Protein AF-A0A512H8B7-F1 (afdb_monomer)

Radius of gyration: 69.82 Å; Cα contacts (8 Å, |Δi|>4): 19; chains: 1; bounding box: 124×33×190 Å

Secondary structure (DSSP, 8-state):
-------HHHHHHHHHHTT--HHHHHHHHHHHHHHHHHHHHHSPPHHHHHHHHHHHHHHHHHHHHHHHHHHHHHHHHHHHHHHHHHHHHHHHHHHHHHHHHHHHHHHHHHHHHHHHHHHHHHHHHHHHHHHHHHHHHHHHHHHHHHHHHHHHHHHHHHHHHHHHHHHHHHHH--

InterPro domains:
  IPR024461 Coiled-coil domain-containing protein 90-like [PF07798] (6-172)
  IPR024461 Coiled-coil domain-containing protein 90-like [PTHR14360] (3-172)

Foldseek 3Di:
DVLVPLPLVVQLVVVVVVPDDSVVSNVVSVVVVVVSVVVVVPDDDPVNVVVVVVVVVVVVVVVVVVVVVVVVVVVVVVVVVVVVVVVVVVVVVVVVVVVVVVVVVVVVVVVVVVVVVVVVVVVVVVVVVVVVVVVVVVVVVVVVVVVVVVVVVVVVVVVVVVVVVVVVVVVVVD

pLDDT: mean 94.15, std 8.63, range [44.97, 98.75]

Organism: NCBI:txid478448

Structure (mmCIF, N/CA/C/O backbone):
data_AF-A0A512H8B7-F1
#
_entry.id   AF-A0A512H8B7-F1
#
loop_
_atom_site.group_PDB
_atom_site.id
_atom_site.type_symbol
_atom_site.label_atom_id
_atom_site.label_alt_id
_atom_site.label_comp_id
_atom_site.label_asym_id
_atom_site.label_entity_id
_atom_site.label_seq_id
_atom_site.pdbx_PDB_ins_code
_atom_site.Cartn_x
_atom_site.Cartn_y
_atom_site.Cartn_z
_atom_site.occupancy
_atom_site.B_iso_or_equiv
_atom_site.auth_seq_id
_atom_site.auth_comp_id
_atom_site.auth_asym_id
_atom_site.auth_atom_id
_atom_site.pdbx_PDB_model_num
ATOM 1 N N . MET A 1 1 ? -35.394 -5.027 60.429 1.00 48.75 1 MET A N 1
ATOM 2 C CA . MET A 1 1 ? -34.659 -4.688 61.663 1.00 48.75 1 MET A CA 1
ATOM 3 C C . MET A 1 1 ? -35.351 -5.433 62.780 1.00 48.75 1 MET A C 1
ATOM 5 O O . MET A 1 1 ? -36.532 -5.188 62.968 1.00 48.75 1 MET A O 1
ATOM 9 N N . ASN A 1 2 ? -34.680 -6.347 63.484 1.00 44.97 2 ASN A N 1
ATOM 10 C CA . ASN A 1 2 ? -35.139 -6.642 64.840 1.00 44.97 2 ASN A CA 1
ATOM 11 C C . ASN A 1 2 ? -34.676 -5.441 65.650 1.00 44.97 2 ASN A C 1
ATOM 13 O O . ASN A 1 2 ? -33.556 -5.429 66.153 1.00 44.97 2 ASN A O 1
ATOM 17 N N . ALA A 1 3 ? -35.487 -4.381 65.649 1.00 55.69 3 ALA A N 1
ATOM 18 C CA . ALA A 1 3 ? -35.366 -3.377 66.6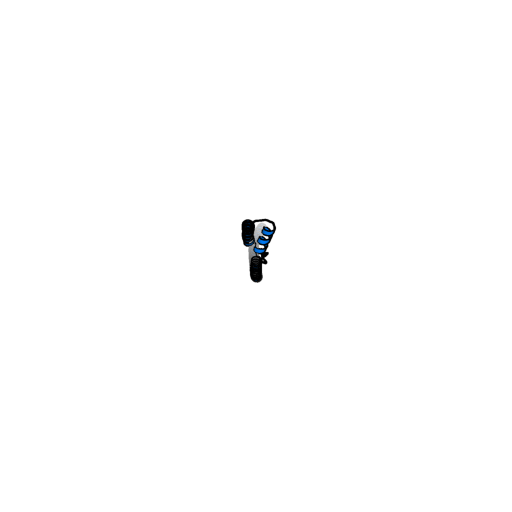85 1.00 55.69 3 ALA A CA 1
ATOM 19 C C . ALA A 1 3 ? -35.426 -4.168 67.991 1.00 55.69 3 ALA A C 1
ATOM 21 O O . ALA A 1 3 ? -36.350 -4.965 68.173 1.00 55.69 3 ALA A O 1
ATOM 22 N N . PHE A 1 4 ? -34.397 -4.052 68.829 1.00 60.88 4 PHE A N 1
ATOM 23 C CA . PHE A 1 4 ? -34.495 -4.512 70.205 1.00 60.88 4 PHE A CA 1
ATOM 24 C C . PHE A 1 4 ? -35.787 -3.908 70.739 1.00 60.88 4 PHE A C 1
ATOM 26 O O . PHE A 1 4 ? -35.883 -2.689 70.854 1.00 60.88 4 PHE A O 1
ATOM 33 N N . ALA A 1 5 ? -36.818 -4.733 70.918 1.00 70.12 5 ALA A N 1
ATOM 34 C CA . ALA A 1 5 ? -38.119 -4.243 71.325 1.00 70.12 5 ALA A CA 1
ATOM 35 C C . ALA A 1 5 ? -37.941 -3.699 72.741 1.00 70.12 5 ALA A C 1
ATOM 37 O O . ALA A 1 5 ? -37.786 -4.462 73.695 1.00 70.12 5 ALA A O 1
ATOM 38 N N . PHE A 1 6 ? -37.847 -2.376 72.855 1.00 85.25 6 PHE A N 1
ATOM 39 C CA . PHE A 1 6 ? -37.718 -1.717 74.137 1.00 85.25 6 PHE A CA 1
ATOM 40 C C . PHE A 1 6 ? -39.077 -1.778 74.824 1.00 85.25 6 PHE A C 1
ATOM 42 O O . PHE A 1 6 ? -39.995 -1.021 74.509 1.00 85.25 6 PHE A O 1
ATOM 49 N N . ASP A 1 7 ? -39.222 -2.756 75.715 1.00 90.50 7 ASP A N 1
ATOM 50 C CA . ASP A 1 7 ? -40.435 -2.944 76.497 1.00 90.50 7 ASP A CA 1
ATOM 51 C C . ASP A 1 7 ? -40.542 -1.827 77.535 1.00 90.50 7 ASP A C 1
ATOM 53 O O . ASP A 1 7 ? -39.927 -1.861 78.609 1.00 90.50 7 ASP A O 1
ATOM 57 N N . THR A 1 8 ? -41.323 -0.810 77.191 1.00 91.00 8 THR A N 1
ATOM 58 C CA . THR A 1 8 ? -41.510 0.370 78.029 1.00 91.00 8 THR A CA 1
ATOM 59 C C . THR A 1 8 ? -42.233 0.045 79.325 1.00 91.00 8 THR A C 1
ATOM 61 O O . THR A 1 8 ? -41.876 0.582 80.367 1.00 91.00 8 THR A O 1
ATOM 64 N N . HIS A 1 9 ? -43.171 -0.902 79.309 1.00 92.44 9 HIS A N 1
ATOM 65 C CA . HIS A 1 9 ? -43.907 -1.298 80.506 1.00 92.44 9 HIS A CA 1
ATOM 66 C C . HIS A 1 9 ? -43.011 -2.068 81.491 1.00 92.44 9 HIS A C 1
ATOM 68 O O . HIS A 1 9 ? -42.982 -1.772 82.689 1.00 92.44 9 HIS A O 1
ATOM 74 N N . ALA A 1 10 ? -42.209 -3.019 80.999 1.00 93.19 10 ALA A N 1
ATOM 75 C CA . ALA A 1 10 ? -41.241 -3.731 81.835 1.00 93.19 10 ALA A CA 1
ATOM 76 C C . ALA A 1 10 ? -40.111 -2.824 82.349 1.00 93.19 10 ALA A C 1
ATOM 78 O O . ALA A 1 10 ? -39.509 -3.130 83.384 1.00 93.19 10 ALA A O 1
ATOM 79 N N . SER A 1 11 ? -39.805 -1.741 81.631 1.00 93.38 11 SER A N 1
ATOM 80 C CA . SER A 1 11 ? -38.800 -0.745 82.022 1.00 93.38 11 SER A CA 1
ATOM 81 C C . SER A 1 11 ? -39.315 0.153 83.146 1.00 93.38 11 SER A C 1
ATOM 83 O O . SER A 1 11 ? -38.656 0.235 84.184 1.00 93.38 11 SER A O 1
ATOM 85 N N . VAL A 1 12 ? -40.532 0.699 83.011 1.00 95.62 12 VAL A N 1
ATOM 86 C CA . VAL A 1 12 ? -41.203 1.481 84.067 1.00 95.62 12 VAL A CA 1
ATOM 87 C C . VAL A 1 12 ? -41.324 0.655 85.350 1.00 95.62 12 VAL A C 1
ATOM 89 O O . VAL A 1 12 ? -40.834 1.069 86.398 1.00 95.62 12 VAL A O 1
ATOM 92 N N . LYS A 1 13 ? -41.838 -0.582 85.261 1.00 95.75 13 LYS A N 1
ATOM 93 C CA . LYS A 1 13 ? -41.991 -1.474 86.425 1.00 95.75 13 LYS A CA 1
ATOM 94 C C . LYS A 1 13 ? -40.668 -1.754 87.151 1.00 95.75 13 LYS A C 1
ATOM 96 O O . LYS A 1 13 ? -40.650 -1.849 88.378 1.00 95.75 13 LYS A O 1
ATOM 101 N N . ARG A 1 14 ? -39.558 -1.888 86.414 1.00 95.06 14 ARG A N 1
ATOM 102 C CA . ARG A 1 14 ? -38.218 -2.085 86.996 1.00 95.06 14 ARG A CA 1
ATOM 103 C C . ARG A 1 14 ? -37.714 -0.841 87.720 1.00 95.06 14 ARG A C 1
ATOM 105 O O . ARG A 1 14 ? -37.167 -0.971 88.809 1.00 95.06 14 ARG A O 1
ATOM 112 N N . MET A 1 15 ? -37.901 0.338 87.133 1.00 95.50 15 MET A N 1
ATOM 113 C CA . MET A 1 15 ? -37.478 1.611 87.726 1.00 95.50 15 MET A CA 1
ATOM 114 C C . MET A 1 15 ? -38.283 1.939 88.990 1.00 95.50 15 MET A C 1
ATOM 116 O O . MET A 1 15 ? -37.702 2.325 90.003 1.00 95.50 15 MET A O 1
ATOM 120 N N . THR A 1 16 ? -39.596 1.686 88.981 1.00 94.94 16 THR A N 1
ATOM 121 C CA . THR A 1 16 ? -40.447 1.840 90.171 1.00 94.94 16 THR A CA 1
ATOM 122 C C . THR A 1 16 ? -40.061 0.856 91.276 1.00 94.94 16 THR A C 1
ATOM 124 O O . THR A 1 16 ? -39.949 1.243 92.437 1.00 94.94 16 THR A O 1
ATOM 127 N N . ALA A 1 17 ? -39.766 -0.405 90.931 1.00 94.88 17 ALA A N 1
ATOM 128 C CA . ALA A 1 17 ? -39.270 -1.395 91.893 1.00 94.88 17 ALA A CA 1
ATOM 129 C C . ALA A 1 17 ? -37.894 -1.031 92.491 1.00 94.88 17 ALA A C 1
ATOM 131 O O . ALA A 1 17 ? -37.567 -1.483 93.585 1.00 94.88 17 ALA A O 1
ATOM 132 N N . ALA A 1 18 ? -37.105 -0.203 91.798 1.00 95.00 18 ALA A N 1
ATOM 133 C CA . ALA A 1 18 ? -35.828 0.329 92.273 1.00 95.00 18 ALA A CA 1
ATOM 134 C C . ALA A 1 18 ? -35.965 1.618 93.115 1.00 95.00 18 ALA A C 1
ATOM 136 O O . ALA A 1 18 ? -34.954 2.184 93.526 1.00 95.00 18 ALA A O 1
ATOM 137 N N . GLY A 1 19 ? -37.194 2.076 93.389 1.00 94.00 19 GLY A N 1
ATOM 138 C CA . GLY A 1 19 ? -37.472 3.219 94.265 1.00 94.00 19 GLY A CA 1
ATOM 139 C C . GLY A 1 19 ? -37.712 4.554 93.553 1.00 94.00 19 GLY A C 1
ATOM 140 O O . GLY A 1 19 ? -37.814 5.575 94.229 1.00 94.00 19 GLY A O 1
ATOM 141 N N . MET A 1 20 ? -37.819 4.576 92.218 1.00 95.00 20 MET A N 1
ATOM 142 C CA . MET A 1 20 ? -38.239 5.776 91.478 1.00 95.00 20 MET A CA 1
ATOM 143 C C . MET A 1 20 ? -39.756 5.965 91.563 1.00 95.00 20 MET A C 1
ATOM 145 O O . MET A 1 20 ? -40.506 4.989 91.643 1.00 95.00 20 MET A O 1
ATOM 149 N N . THR A 1 21 ? -40.233 7.210 91.496 1.00 95.62 21 THR A N 1
ATOM 150 C CA . THR A 1 21 ? -41.675 7.441 91.335 1.00 95.62 21 THR A CA 1
ATOM 151 C C . THR A 1 21 ? -42.122 7.023 89.936 1.00 95.62 21 THR A C 1
ATOM 153 O O . THR A 1 21 ? -41.334 7.020 88.990 1.00 95.62 21 THR A O 1
ATOM 156 N N . GLU A 1 22 ? -43.399 6.682 89.790 1.00 93.31 22 GLU A N 1
ATOM 157 C CA . GLU A 1 22 ? -43.984 6.310 88.498 1.00 93.31 22 GLU A CA 1
ATOM 158 C C . GLU A 1 22 ? -43.759 7.399 87.437 1.00 93.31 22 GLU A C 1
ATOM 160 O O . GLU A 1 22 ? -43.220 7.114 86.373 1.00 93.31 22 GLU A O 1
ATOM 165 N N . ALA A 1 23 ? -43.995 8.668 87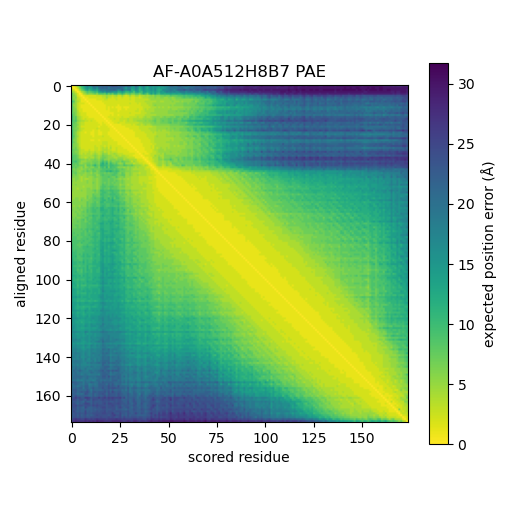.788 1.00 93.31 23 ALA A N 1
ATOM 166 C CA . ALA A 1 23 ? -43.755 9.805 86.897 1.00 93.31 23 ALA A CA 1
ATOM 167 C C . ALA A 1 23 ? -42.280 9.944 86.461 1.00 93.31 23 ALA A C 1
ATOM 169 O O . ALA A 1 23 ? -41.997 10.306 85.320 1.00 93.31 23 ALA A O 1
ATOM 170 N N . GLN A 1 24 ? -41.322 9.654 87.351 1.00 93.94 24 GLN A N 1
ATOM 171 C CA . GLN A 1 24 ? -39.896 9.663 87.001 1.00 93.94 24 GLN A CA 1
ATOM 172 C C . GLN A 1 24 ? -39.533 8.499 86.069 1.00 93.94 24 GLN A C 1
ATOM 174 O O . GLN A 1 24 ? -38.752 8.680 85.135 1.00 93.94 24 GLN A O 1
ATOM 179 N N . ALA A 1 25 ? -40.093 7.314 86.317 1.00 94.94 25 ALA A N 1
ATOM 180 C CA . ALA A 1 25 ? -39.864 6.123 85.508 1.00 94.94 25 ALA A CA 1
ATOM 181 C C . ALA A 1 25 ? -40.444 6.266 84.088 1.00 94.94 25 ALA A C 1
ATOM 183 O O . ALA A 1 25 ? -39.789 5.879 83.117 1.00 94.94 25 ALA A O 1
ATOM 184 N N . GLU A 1 26 ? -41.632 6.860 83.952 1.00 94.88 26 GLU A N 1
ATOM 185 C CA . GLU A 1 26 ? -42.251 7.176 82.659 1.00 94.88 26 GLU A CA 1
ATOM 186 C C . GLU A 1 26 ? -41.422 8.194 81.870 1.00 94.88 26 GLU A C 1
ATOM 188 O O . GLU A 1 26 ? -41.025 7.904 80.742 1.00 94.88 26 GLU A O 1
ATOM 193 N N . ALA A 1 27 ? -41.055 9.324 82.488 1.00 94.00 27 ALA A N 1
ATOM 194 C CA . ALA A 1 27 ? -40.298 10.385 81.819 1.00 94.00 27 ALA A CA 1
ATOM 195 C C . ALA A 1 27 ? -38.947 9.900 81.255 1.00 94.00 27 ALA A C 1
ATOM 197 O O . ALA A 1 27 ? -38.558 10.264 80.145 1.00 94.00 27 ALA A O 1
ATOM 198 N N . ILE A 1 28 ? -38.229 9.046 81.994 1.00 92.69 28 ILE A N 1
ATOM 199 C CA . ILE A 1 28 ? -36.962 8.462 81.523 1.00 92.69 28 ILE A CA 1
ATOM 200 C C . ILE A 1 28 ? -37.207 7.439 80.411 1.00 92.69 28 ILE A C 1
ATOM 202 O O . ILE A 1 28 ? -36.450 7.389 79.441 1.00 92.69 28 ILE A O 1
ATOM 206 N N . THR A 1 29 ? -38.251 6.620 80.536 1.00 93.12 29 THR A N 1
ATOM 207 C CA . THR A 1 29 ? -38.592 5.610 79.526 1.00 93.12 29 THR A CA 1
ATOM 208 C C . THR A 1 29 ? -38.977 6.264 78.197 1.00 93.12 29 THR A C 1
ATOM 210 O O . THR A 1 29 ? -38.563 5.778 77.142 1.00 93.12 29 THR A O 1
ATOM 213 N N . ASP A 1 30 ? -39.694 7.386 78.236 1.00 91.44 30 ASP A N 1
ATOM 214 C CA . ASP A 1 30 ? -40.046 8.160 77.045 1.00 91.44 30 ASP A CA 1
ATOM 215 C C . ASP A 1 30 ? -38.821 8.819 76.399 1.00 91.44 30 ASP A C 1
ATOM 217 O O . ASP A 1 30 ? -38.650 8.698 75.186 1.00 91.44 30 ASP A O 1
ATOM 221 N N . LEU A 1 31 ? -37.906 9.396 77.189 1.00 91.94 31 LEU A N 1
ATOM 222 C CA . LEU A 1 31 ? -36.645 9.942 76.667 1.00 91.94 31 LEU A CA 1
ATOM 223 C C . LEU A 1 31 ? -35.790 8.859 75.984 1.00 91.94 31 LEU A C 1
ATOM 225 O O . LEU A 1 31 ? -35.233 9.078 74.909 1.00 91.94 31 LEU A O 1
ATOM 229 N N . VAL A 1 32 ? -35.696 7.665 76.582 1.00 89.88 32 VAL A N 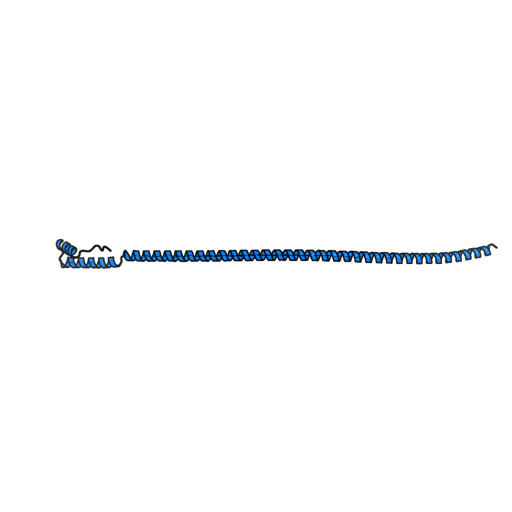1
ATOM 230 C CA . VAL A 1 32 ? -34.965 6.532 75.988 1.00 89.88 32 VAL A CA 1
ATOM 231 C C . VAL A 1 32 ? -35.626 6.074 74.689 1.00 89.88 32 VAL A C 1
ATOM 233 O O . VAL A 1 32 ? -34.921 5.782 73.721 1.00 89.88 32 VAL A O 1
ATOM 236 N N . ARG A 1 33 ? -36.963 6.042 74.636 1.00 87.69 33 ARG A N 1
ATOM 237 C CA . ARG A 1 33 ? -37.710 5.718 73.414 1.00 87.69 33 ARG A CA 1
ATOM 238 C C . ARG A 1 33 ? -37.461 6.758 72.316 1.00 87.69 33 ARG A C 1
ATOM 240 O O . ARG A 1 33 ? -37.264 6.375 71.165 1.00 87.69 33 ARG A O 1
ATOM 247 N N . GLU A 1 34 ? -37.436 8.042 72.659 1.00 88.00 34 GLU A N 1
ATOM 248 C CA . GLU A 1 34 ? -37.169 9.136 71.719 1.00 88.00 34 GLU A CA 1
ATOM 249 C C . GLU A 1 34 ? -35.748 9.048 71.140 1.00 88.00 34 GLU A C 1
ATOM 251 O O . GLU A 1 34 ? -35.578 9.021 69.920 1.00 88.00 34 GLU A O 1
ATOM 256 N N . VAL A 1 35 ? -34.730 8.879 71.994 1.00 86.81 35 VAL A N 1
ATOM 257 C CA . VAL A 1 35 ? -33.331 8.702 71.562 1.00 86.81 35 VAL A CA 1
ATOM 258 C C . VAL A 1 35 ? -33.163 7.443 70.705 1.00 86.81 35 VAL A C 1
ATOM 260 O O . VAL A 1 35 ? -32.466 7.481 69.692 1.00 86.81 35 VAL A O 1
ATOM 263 N N . GLN A 1 36 ? -33.823 6.333 71.052 1.00 84.50 36 GLN A N 1
ATOM 264 C CA . GLN A 1 36 ? -33.822 5.126 70.217 1.00 84.50 36 GLN A CA 1
ATOM 265 C C . GLN A 1 36 ? -34.480 5.356 68.854 1.00 84.50 36 GLN A C 1
ATOM 267 O O . GLN A 1 36 ? -33.996 4.812 67.864 1.00 84.50 36 GLN A O 1
ATOM 272 N N . GLY A 1 37 ? -35.545 6.159 68.789 1.00 81.06 37 GLY A N 1
ATOM 273 C CA . GLY A 1 37 ? -36.189 6.550 67.535 1.00 81.06 37 GLY A CA 1
ATOM 274 C C . GLY A 1 37 ? -35.262 7.368 66.636 1.00 81.06 37 GLY A C 1
ATOM 275 O O . GLY A 1 37 ? -35.141 7.061 65.452 1.00 81.06 37 GLY A O 1
ATOM 276 N N . ILE A 1 38 ? -34.550 8.342 67.213 1.00 81.69 38 ILE A N 1
ATOM 277 C CA . ILE A 1 38 ? -33.563 9.168 66.500 1.00 81.69 38 ILE A CA 1
ATOM 278 C C . ILE A 1 38 ? -32.419 8.297 65.965 1.00 81.69 38 ILE A C 1
ATOM 280 O O . ILE A 1 38 ? -32.129 8.321 64.772 1.00 81.69 38 ILE A O 1
ATOM 284 N N . VAL A 1 39 ? -31.813 7.466 66.819 1.00 81.94 39 VAL A N 1
ATOM 285 C CA . VAL A 1 39 ? -30.701 6.586 66.421 1.00 81.94 39 VAL A CA 1
ATOM 286 C C . VAL A 1 39 ? -31.151 5.554 65.385 1.00 81.94 39 VAL A C 1
ATOM 288 O O . VAL A 1 39 ? -30.409 5.261 64.457 1.00 81.94 39 VAL A O 1
ATOM 291 N N . ALA A 1 40 ? -32.362 5.006 65.496 1.00 80.12 40 ALA A N 1
ATOM 292 C CA . ALA A 1 40 ? -32.882 4.059 64.512 1.00 80.12 40 ALA A CA 1
ATOM 293 C C . ALA A 1 40 ? -33.182 4.705 63.149 1.00 80.12 40 ALA A C 1
ATOM 295 O O . ALA A 1 40 ? -33.122 4.001 62.142 1.00 80.12 40 ALA A O 1
ATOM 296 N N . GLY A 1 41 ? -33.505 6.002 63.117 1.00 80.75 41 GLY A N 1
ATOM 297 C CA . GLY A 1 41 ? -33.790 6.750 61.890 1.00 80.75 41 GLY A CA 1
ATOM 298 C C . GLY A 1 41 ? -32.553 7.092 61.055 1.00 80.75 41 GLY A C 1
ATOM 299 O O . GLY A 1 41 ? -32.661 7.165 59.836 1.00 80.75 41 GLY A O 1
ATOM 300 N N . ASP A 1 42 ? -31.388 7.245 61.689 1.00 84.81 42 ASP A N 1
ATOM 301 C CA . ASP A 1 42 ? -30.125 7.621 61.023 1.00 84.81 42 ASP A CA 1
ATOM 302 C C . ASP A 1 42 ? -29.303 6.412 60.530 1.00 84.81 42 ASP A C 1
ATOM 304 O O . ASP A 1 42 ? -28.300 6.553 59.827 1.00 84.81 42 ASP A O 1
ATOM 308 N N . LEU A 1 43 ? -29.700 5.194 60.909 1.00 87.56 43 LEU A N 1
ATOM 309 C CA . LEU A 1 43 ? -28.982 3.975 60.549 1.00 87.56 43 LEU A CA 1
ATOM 310 C C . LEU A 1 43 ? -29.411 3.454 59.176 1.00 87.56 43 LEU A C 1
ATOM 312 O O . LEU A 1 43 ? -30.588 3.190 58.936 1.00 87.56 43 LEU A O 1
ATOM 316 N N . ALA A 1 44 ? -28.428 3.166 58.318 1.00 89.12 44 ALA A N 1
ATOM 317 C CA . ALA A 1 44 ? -28.661 2.413 57.090 1.00 89.12 44 ALA A CA 1
ATOM 318 C C . ALA A 1 44 ? -29.244 1.029 57.415 1.00 89.12 44 ALA A C 1
ATOM 320 O O . ALA A 1 44 ? -28.664 0.217 58.148 1.00 89.12 44 ALA A O 1
ATOM 321 N N . THR A 1 45 ? -30.407 0.740 56.848 1.00 89.56 45 THR A N 1
ATOM 322 C CA . THR A 1 45 ? -31.117 -0.513 57.061 1.00 89.56 45 THR A CA 1
ATOM 323 C C . THR A 1 45 ? -30.613 -1.599 56.109 1.00 89.56 45 THR A C 1
ATOM 325 O O . THR A 1 45 ? -29.971 -1.357 55.088 1.00 89.56 45 THR A O 1
ATOM 328 N N . LYS A 1 46 ? -30.976 -2.857 56.388 1.00 92.69 46 LYS A N 1
ATOM 329 C CA . LYS A 1 46 ? -30.736 -3.959 55.437 1.00 92.69 46 LYS A CA 1
ATOM 330 C C . LYS A 1 46 ? -31.444 -3.749 54.093 1.00 92.69 46 LYS A C 1
ATOM 332 O O . LYS A 1 46 ? -31.030 -4.358 53.111 1.00 92.69 46 LYS A O 1
ATOM 337 N N . ALA A 1 47 ? -32.530 -2.972 54.063 1.00 92.12 47 ALA A N 1
ATOM 338 C CA . ALA A 1 47 ? -33.219 -2.647 52.821 1.00 92.12 47 ALA A CA 1
ATOM 339 C C . ALA A 1 47 ? -32.370 -1.683 51.982 1.00 92.12 47 ALA A C 1
ATOM 341 O O . ALA A 1 47 ? -32.167 -1.954 50.803 1.00 92.12 47 ALA A O 1
ATOM 342 N N . ASP A 1 48 ? -31.784 -0.660 52.611 1.00 94.50 48 ASP A N 1
ATOM 343 C CA . ASP A 1 48 ? -30.905 0.310 51.944 1.00 94.50 48 ASP A CA 1
ATOM 344 C C . ASP A 1 48 ? -29.663 -0.370 51.365 1.00 94.50 48 ASP A C 1
ATOM 346 O O . ASP A 1 48 ? -29.322 -0.163 50.204 1.00 94.50 48 ASP A O 1
ATOM 350 N N . LEU A 1 49 ? -29.038 -1.272 52.131 1.00 96.25 49 LEU A N 1
ATOM 351 C CA . LEU A 1 49 ? -27.889 -2.046 51.649 1.00 96.25 49 LEU A CA 1
ATOM 352 C C . LEU A 1 49 ? -28.245 -2.943 50.458 1.00 96.25 49 LEU A C 1
ATOM 354 O O . LEU A 1 49 ? -27.467 -3.037 49.514 1.00 96.25 49 LEU A O 1
ATOM 358 N N . LYS A 1 50 ? -29.422 -3.582 50.471 1.00 97.38 50 LYS A N 1
ATOM 359 C CA . LYS A 1 50 ? -29.893 -4.391 49.335 1.00 97.38 50 LYS A CA 1
ATOM 360 C C . LYS A 1 50 ? -30.200 -3.538 48.108 1.00 97.38 50 LYS A C 1
ATOM 362 O O . LYS A 1 50 ? -29.918 -3.971 46.995 1.00 97.38 50 LYS A O 1
ATOM 367 N N . ALA A 1 51 ? -30.775 -2.353 48.303 1.00 97.38 51 ALA A N 1
ATOM 368 C CA . ALA A 1 51 ? -31.027 -1.414 47.218 1.00 97.38 51 ALA A CA 1
ATOM 369 C C . ALA A 1 51 ? -29.707 -0.935 46.599 1.00 97.38 51 ALA A C 1
ATOM 371 O O . ALA A 1 51 ? -29.558 -0.967 45.380 1.00 97.38 51 ALA A O 1
ATOM 372 N N . LEU A 1 52 ? -28.724 -0.587 47.433 1.00 98.00 52 LEU A N 1
ATOM 373 C CA . LEU A 1 52 ? -27.393 -0.192 46.982 1.00 98.00 52 LEU A CA 1
ATOM 374 C C . LEU A 1 52 ? -26.666 -1.335 46.260 1.00 98.00 52 LEU A C 1
ATOM 376 O O . LEU A 1 52 ? -26.088 -1.114 45.202 1.00 98.00 52 LEU A O 1
ATOM 380 N N . GLU A 1 53 ? -26.730 -2.565 46.780 1.00 98.31 53 GLU A N 1
ATOM 381 C CA . GLU A 1 53 ? -26.153 -3.739 46.112 1.00 98.31 53 GLU A CA 1
ATOM 382 C C . GLU A 1 53 ? -26.792 -3.967 44.733 1.00 98.31 53 GLU A C 1
ATOM 384 O O . GLU A 1 53 ? -26.086 -4.235 43.760 1.00 98.31 53 GLU A O 1
ATOM 389 N N . ALA A 1 54 ? -28.118 -3.840 44.629 1.00 98.19 54 ALA A N 1
ATOM 390 C CA . ALA A 1 54 ? -28.825 -3.981 43.361 1.00 98.19 54 ALA A CA 1
ATOM 391 C C . ALA A 1 54 ? -28.423 -2.892 42.352 1.00 98.19 54 ALA A C 1
ATOM 393 O O . ALA A 1 54 ? -28.184 -3.209 41.185 1.00 98.19 54 ALA A O 1
ATOM 394 N N . LEU A 1 55 ? -28.294 -1.638 42.802 1.00 98.50 55 LEU A N 1
ATOM 395 C CA . LEU A 1 55 ? -27.821 -0.529 41.972 1.00 98.50 55 LEU A CA 1
ATOM 396 C C . LEU A 1 55 ? -26.395 -0.775 41.472 1.00 98.50 55 LEU A C 1
ATOM 398 O O . LEU A 1 55 ? -26.171 -0.746 40.266 1.00 98.50 55 LEU A O 1
ATOM 402 N N . LEU A 1 56 ? -25.464 -1.126 42.363 1.00 98.56 56 LEU A N 1
ATOM 403 C CA . LEU A 1 56 ? -24.073 -1.403 41.991 1.00 98.56 56 LEU A CA 1
ATOM 404 C C . LEU A 1 56 ? -23.960 -2.572 41.006 1.00 98.56 56 LEU A C 1
ATOM 406 O O . LEU A 1 56 ? -23.206 -2.497 40.040 1.00 98.56 56 LEU A O 1
ATOM 410 N N . ARG A 1 57 ? -24.733 -3.649 41.201 1.00 98.56 57 ARG A N 1
ATOM 411 C CA . ARG A 1 57 ? -24.781 -4.765 40.240 1.00 98.56 57 ARG A CA 1
ATOM 412 C C . ARG A 1 57 ? -25.290 -4.315 38.873 1.00 98.56 57 ARG A C 1
ATOM 414 O O . ARG A 1 57 ? -24.753 -4.755 37.859 1.00 98.56 57 ARG A O 1
ATOM 421 N N . SER A 1 58 ? -26.302 -3.450 38.848 1.00 98.50 58 SER A N 1
ATOM 422 C CA . SER A 1 58 ? -26.836 -2.888 37.607 1.00 98.50 58 SER A CA 1
ATOM 423 C C . SER A 1 58 ? -25.818 -1.991 36.903 1.00 98.50 58 SER A C 1
ATOM 425 O O . SER A 1 58 ? -25.650 -2.103 35.692 1.00 98.50 58 SER A O 1
ATOM 427 N N . GLU A 1 59 ? -25.120 -1.126 37.640 1.00 98.69 59 GLU A N 1
ATOM 428 C CA . GLU A 1 59 ? -24.080 -0.252 37.086 1.00 98.69 59 GLU A CA 1
ATOM 429 C C . GLU A 1 59 ? -22.909 -1.061 36.525 1.00 98.69 59 GLU A C 1
ATOM 431 O O . GLU A 1 59 ? -22.494 -0.826 35.392 1.00 98.69 59 GLU A O 1
ATOM 436 N N . ILE A 1 60 ? -22.434 -2.074 37.261 1.00 98.56 60 ILE A N 1
ATOM 437 C CA . ILE A 1 60 ? -21.375 -2.981 36.793 1.00 98.56 60 ILE A CA 1
ATOM 438 C C . ILE A 1 60 ? -21.805 -3.687 35.502 1.00 98.56 60 ILE A C 1
ATOM 440 O O . ILE A 1 60 ? -21.050 -3.693 34.531 1.00 98.56 60 ILE A O 1
ATOM 4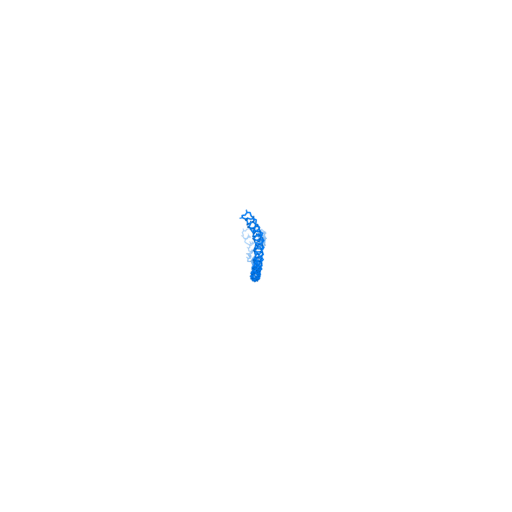44 N N . ALA A 1 61 ? -23.026 -4.227 35.447 1.00 98.50 61 ALA A N 1
ATOM 445 C CA . ALA A 1 61 ? -23.543 -4.868 34.238 1.00 98.50 61 ALA A CA 1
ATOM 446 C C . ALA A 1 61 ? -23.652 -3.887 33.053 1.00 98.50 61 ALA A C 1
ATOM 448 O O . ALA A 1 61 ? -23.378 -4.259 31.906 1.00 98.50 61 ALA A O 1
ATOM 449 N N . GLY A 1 62 ? -24.014 -2.629 33.324 1.00 98.69 62 GLY A N 1
ATOM 450 C CA . GLY A 1 62 ? -24.037 -1.556 32.331 1.00 98.69 62 GLY A CA 1
ATOM 451 C C . GLY A 1 62 ? -22.646 -1.256 31.769 1.00 98.69 62 GLY A C 1
ATOM 452 O O . GLY A 1 62 ? -22.465 -1.249 30.551 1.00 98.69 62 GLY A O 1
ATOM 453 N N . VAL A 1 63 ? -21.650 -1.095 32.644 1.00 98.69 63 VAL A N 1
ATOM 454 C CA . VAL A 1 63 ? -20.250 -0.861 32.254 1.00 98.69 63 VAL A CA 1
ATOM 455 C C . VAL A 1 63 ? -19.692 -2.042 31.460 1.00 98.69 63 VAL A C 1
ATOM 457 O O . VAL A 1 63 ? -19.104 -1.835 30.400 1.00 98.69 63 VAL A O 1
ATOM 460 N N . GLU A 1 64 ? -19.917 -3.283 31.903 1.00 98.75 64 GLU A N 1
ATOM 461 C CA . GLU A 1 64 ? -19.487 -4.476 31.160 1.00 98.75 64 GLU A CA 1
ATOM 462 C C . GLU A 1 64 ? -20.087 -4.528 29.752 1.00 98.75 64 GLU A C 1
ATOM 464 O O . GLU A 1 64 ? -19.408 -4.897 28.792 1.00 98.75 64 GLU A O 1
ATOM 469 N N . THR A 1 65 ? -21.362 -4.160 29.620 1.00 98.62 65 THR A N 1
ATOM 470 C CA . THR A 1 65 ? -22.048 -4.135 28.325 1.00 98.62 65 THR A CA 1
ATOM 471 C C . THR A 1 65 ? -21.483 -3.039 27.420 1.00 98.62 65 THR A C 1
ATOM 473 O O . THR A 1 65 ? -21.211 -3.315 26.251 1.00 98.62 65 THR A O 1
ATOM 476 N N . SER A 1 66 ? -21.236 -1.835 27.955 1.00 98.62 66 SER A N 1
ATOM 477 C CA . SER A 1 66 ? -20.605 -0.733 27.208 1.00 98.62 66 SER A CA 1
ATOM 478 C C . SER A 1 66 ? -19.223 -1.132 26.703 1.00 98.62 66 SER A C 1
ATOM 480 O O . SER A 1 66 ? -18.962 -1.063 25.505 1.00 98.62 66 SER A O 1
ATOM 482 N N . LEU A 1 67 ? -18.373 -1.665 27.586 1.00 98.69 67 LEU A N 1
ATOM 483 C CA . LEU A 1 67 ? -17.017 -2.083 27.229 1.00 98.69 67 LEU A CA 1
ATOM 484 C C . LEU A 1 67 ? -17.013 -3.194 26.177 1.00 98.69 67 LEU A C 1
ATOM 486 O O . LEU A 1 67 ? -16.229 -3.138 25.232 1.00 98.69 67 LEU A O 1
ATOM 490 N N . ARG A 1 68 ? -17.907 -4.188 26.282 1.00 98.69 68 ARG A N 1
ATOM 491 C CA . ARG A 1 68 ? -18.045 -5.223 25.240 1.00 98.69 68 ARG A CA 1
ATOM 492 C C . ARG A 1 68 ? -18.442 -4.619 23.892 1.00 98.69 68 ARG A C 1
ATOM 494 O O . ARG A 1 68 ? -17.900 -5.034 22.870 1.00 98.69 68 ARG A O 1
ATOM 501 N N . SER A 1 69 ? -19.358 -3.652 23.888 1.00 98.56 69 SER A N 1
ATOM 502 C CA . SER A 1 69 ? -19.785 -2.966 22.666 1.00 98.56 69 SER A CA 1
ATOM 503 C C . SER A 1 69 ? -18.659 -2.131 22.052 1.00 98.56 69 SER A C 1
ATOM 505 O O . SER A 1 69 ? -18.455 -2.172 20.841 1.00 98.56 69 SER A O 1
ATOM 507 N N . GLU A 1 70 ? -17.907 -1.397 22.870 1.00 98.75 70 GLU A N 1
ATOM 508 C CA . GLU A 1 70 ? -16.764 -0.594 22.425 1.00 98.75 70 GLU A CA 1
ATOM 509 C C . GLU A 1 70 ? -15.650 -1.473 21.848 1.00 98.75 70 GLU A C 1
ATOM 511 O O . GLU A 1 70 ? -15.147 -1.185 20.764 1.00 98.75 70 GLU A O 1
ATOM 516 N N . ILE A 1 71 ? -15.328 -2.592 22.508 1.00 98.62 71 ILE A N 1
ATOM 517 C CA . ILE A 1 71 ? -14.348 -3.568 22.012 1.00 98.62 71 ILE A CA 1
ATOM 518 C C . ILE A 1 71 ? -14.793 -4.152 20.666 1.00 98.62 71 ILE A C 1
ATOM 520 O O . ILE A 1 71 ? -13.987 -4.230 19.742 1.00 98.62 71 ILE A O 1
ATOM 524 N N . ALA A 1 72 ? -16.066 -4.535 20.529 1.00 98.56 72 ALA A N 1
ATOM 525 C CA . ALA A 1 72 ? -16.589 -5.072 19.273 1.00 98.56 72 ALA A CA 1
ATOM 526 C C . ALA A 1 72 ? -16.559 -4.033 18.138 1.00 98.56 72 ALA A C 1
ATOM 528 O O . ALA A 1 72 ? -16.211 -4.363 17.005 1.00 98.56 72 ALA A O 1
ATOM 529 N N . SER A 1 73 ? -16.886 -2.775 18.449 1.00 98.62 73 SER A N 1
ATOM 530 C CA . SER A 1 73 ? -16.808 -1.660 17.501 1.00 98.62 73 SER A CA 1
ATOM 531 C C . SER A 1 73 ? -15.368 -1.410 17.043 1.00 98.62 73 SER A C 1
ATOM 533 O O . SER A 1 73 ? -15.105 -1.289 15.846 1.00 98.62 73 SER A O 1
ATOM 535 N N . LEU A 1 74 ? -14.417 -1.408 17.982 1.00 98.69 74 LEU A N 1
ATOM 536 C CA . LEU A 1 74 ? -13.002 -1.220 17.678 1.00 98.69 74 LEU A CA 1
ATOM 537 C C . LEU A 1 74 ? -12.437 -2.377 16.840 1.00 98.69 74 LEU A C 1
ATOM 539 O O . LEU A 1 74 ? -11.739 -2.120 15.863 1.00 98.69 74 LEU A O 1
ATOM 543 N N . ASP A 1 75 ? -12.770 -3.632 17.164 1.00 98.75 75 ASP A N 1
ATOM 544 C CA . ASP A 1 75 ? -12.359 -4.799 16.364 1.00 98.75 75 ASP A CA 1
ATOM 545 C C . ASP A 1 75 ? -12.902 -4.710 14.930 1.00 98.75 75 ASP A C 1
ATOM 547 O O . ASP A 1 75 ? -12.166 -4.937 13.967 1.00 98.75 75 ASP A O 1
ATOM 551 N N . ALA A 1 76 ? -14.164 -4.300 14.765 1.00 98.56 76 ALA A N 1
ATOM 552 C CA . ALA A 1 76 ? -14.758 -4.092 13.449 1.00 98.56 76 ALA A CA 1
ATOM 553 C C . ALA A 1 76 ? -14.059 -2.968 12.661 1.00 98.56 76 ALA A C 1
ATOM 555 O O . ALA A 1 76 ? -13.757 -3.158 11.479 1.00 98.56 76 ALA A O 1
ATOM 556 N N . SER A 1 77 ? -13.755 -1.833 13.306 1.00 98.69 77 SER A N 1
ATOM 557 C CA . SER A 1 77 ? -13.022 -0.721 12.679 1.00 98.69 77 SER A CA 1
ATOM 558 C C . SER A 1 77 ? -11.633 -1.162 12.227 1.00 98.69 77 SER A C 1
ATOM 560 O O . SER A 1 77 ? -11.285 -0.999 11.059 1.00 98.69 77 SER A O 1
ATOM 562 N N . LEU A 1 78 ? -10.873 -1.818 13.109 1.00 98.69 78 LEU A N 1
ATOM 563 C CA . LEU A 1 78 ? -9.523 -2.293 12.803 1.00 98.69 78 LEU A CA 1
ATOM 564 C C . LEU A 1 78 ? -9.520 -3.311 11.658 1.00 98.69 78 LEU A C 1
ATOM 566 O O . LEU A 1 78 ? -8.676 -3.234 10.767 1.00 98.69 78 LEU A O 1
ATOM 570 N N . ARG A 1 79 ? -10.483 -4.239 11.622 1.00 98.69 79 ARG A N 1
ATOM 571 C CA . ARG A 1 79 ? -10.630 -5.172 10.492 1.00 98.69 79 ARG A CA 1
ATOM 572 C C . ARG A 1 79 ? -10.918 -4.445 9.184 1.00 98.69 79 ARG A C 1
ATOM 574 O O . ARG A 1 79 ? -10.351 -4.814 8.156 1.00 98.69 79 ARG A O 1
ATOM 581 N N . SER A 1 80 ? -11.780 -3.431 9.220 1.00 98.56 80 SER A N 1
ATOM 582 C CA . SER A 1 80 ? -12.104 -2.622 8.044 1.00 98.56 80 SER A CA 1
ATOM 583 C C . SER A 1 80 ? -10.886 -1.841 7.545 1.00 98.56 80 SER A C 1
ATOM 585 O O . SER A 1 80 ? -10.616 -1.832 6.346 1.00 98.56 80 SER A O 1
ATOM 587 N N . GLU A 1 81 ? -10.125 -1.224 8.447 1.00 98.75 81 GLU A N 1
ATOM 588 C CA . GLU A 1 81 ? -8.901 -0.486 8.115 1.00 98.75 81 GLU A CA 1
ATOM 589 C C . GLU A 1 81 ? -7.823 -1.405 7.531 1.00 98.75 81 GLU A C 1
ATOM 591 O O . GLU A 1 81 ? -7.223 -1.076 6.507 1.00 98.75 81 GLU A O 1
ATOM 596 N N . ILE A 1 82 ? -7.630 -2.595 8.111 1.00 98.62 82 ILE A N 1
ATOM 597 C CA . ILE A 1 82 ? -6.698 -3.602 7.582 1.00 98.62 82 ILE A CA 1
ATOM 598 C C . ILE A 1 82 ? -7.110 -4.041 6.172 1.00 98.62 82 ILE A C 1
ATOM 600 O O . ILE A 1 82 ? -6.261 -4.120 5.284 1.00 98.62 82 ILE A O 1
ATOM 604 N N . ALA A 1 83 ? -8.401 -4.300 5.939 1.00 98.50 83 ALA A N 1
ATOM 605 C CA . ALA A 1 83 ? -8.896 -4.690 4.619 1.00 98.50 83 ALA A CA 1
ATOM 606 C C . ALA A 1 83 ? -8.728 -3.566 3.581 1.00 98.50 83 ALA A C 1
ATOM 608 O O . ALA A 1 83 ? -8.341 -3.831 2.442 1.00 98.50 83 ALA A O 1
ATOM 609 N N . ALA A 1 84 ? -8.977 -2.314 3.976 1.00 98.62 84 ALA A N 1
ATOM 610 C CA . ALA A 1 84 ? -8.769 -1.151 3.118 1.00 98.62 84 ALA A CA 1
ATOM 611 C C . ALA A 1 84 ? -7.286 -0.969 2.758 1.00 98.62 84 ALA A C 1
ATOM 613 O O . ALA A 1 84 ? -6.961 -0.726 1.594 1.00 98.62 84 ALA A O 1
ATOM 614 N N . LEU A 1 85 ? -6.382 -1.147 3.727 1.00 98.69 85 LEU A N 1
ATOM 615 C CA . LEU A 1 85 ? -4.942 -1.064 3.495 1.00 98.69 85 LEU A CA 1
ATOM 616 C C . LEU A 1 85 ? -4.444 -2.189 2.575 1.00 98.69 85 LEU A C 1
ATOM 618 O O . LEU A 1 85 ? -3.693 -1.910 1.642 1.00 98.69 85 LEU A O 1
ATOM 622 N N . ASP A 1 86 ? -4.892 -3.436 2.773 1.00 98.75 86 ASP A N 1
ATOM 623 C CA . ASP A 1 86 ? -4.542 -4.560 1.885 1.00 98.75 86 ASP A CA 1
ATOM 624 C C . ASP A 1 86 ? -5.019 -4.305 0.445 1.00 98.75 86 ASP A C 1
ATOM 626 O O . ASP A 1 86 ? -4.267 -4.509 -0.510 1.00 98.75 86 ASP A O 1
ATOM 630 N N . ALA A 1 87 ? -6.239 -3.783 0.275 1.00 98.50 87 ALA A N 1
ATOM 631 C CA . ALA A 1 87 ? -6.763 -3.413 -1.037 1.00 98.50 87 ALA A CA 1
ATOM 632 C C . ALA A 1 87 ? -5.936 -2.296 -1.702 1.00 98.50 87 ALA A C 1
ATOM 634 O O . ALA A 1 87 ? -5.605 -2.406 -2.887 1.00 98.50 87 ALA A O 1
ATOM 635 N N . SER A 1 88 ? -5.556 -1.260 -0.944 1.00 98.69 88 SER A N 1
ATOM 636 C CA . SER A 1 88 ? -4.712 -0.163 -1.438 1.00 98.69 88 SER A CA 1
ATOM 637 C C . SER A 1 88 ? -3.342 -0.668 -1.890 1.00 98.69 88 SER A C 1
ATOM 639 O O . SER A 1 88 ? -2.933 -0.417 -3.023 1.00 98.69 88 SER A O 1
ATOM 641 N N . LEU A 1 89 ? -2.668 -1.467 -1.056 1.00 98.69 89 LEU A N 1
ATOM 642 C CA . LEU A 1 89 ? -1.349 -2.026 -1.371 1.00 98.69 89 LEU A CA 1
ATOM 643 C C . LEU A 1 89 ? -1.389 -2.936 -2.604 1.00 98.69 89 LEU A C 1
ATOM 645 O O . LEU A 1 89 ? -0.495 -2.884 -3.450 1.00 98.69 89 LEU A O 1
ATOM 649 N N . ARG A 1 90 ? -2.442 -3.749 -2.761 1.00 98.69 90 ARG A N 1
ATOM 650 C CA . ARG A 1 90 ? -2.634 -4.557 -3.977 1.00 98.69 90 ARG A CA 1
ATOM 651 C C . ARG A 1 90 ? -2.795 -3.687 -5.218 1.00 98.69 90 ARG A C 1
ATOM 653 O O . ARG A 1 90 ? -2.208 -4.011 -6.251 1.00 98.69 90 ARG A O 1
ATOM 660 N N . SER A 1 91 ? -3.567 -2.607 -5.119 1.00 98.50 91 SER A N 1
ATOM 661 C CA . SER A 1 91 ? -3.757 -1.660 -6.219 1.00 98.50 91 SER A CA 1
ATOM 662 C C . SER A 1 91 ? -2.437 -0.996 -6.619 1.00 98.50 91 SER A C 1
ATOM 664 O O . SER A 1 91 ? -2.103 -0.967 -7.802 1.00 98.50 91 SER A O 1
ATOM 666 N N . GLU A 1 92 ? -1.648 -0.535 -5.647 1.00 98.75 92 GLU A N 1
ATOM 667 C CA . GLU A 1 92 ? -0.331 0.066 -5.892 1.00 98.75 92 GLU A CA 1
ATOM 668 C C . GLU A 1 92 ? 0.643 -0.922 -6.546 1.00 98.75 92 GLU A C 1
ATOM 670 O O . GLU A 1 92 ? 1.314 -0.577 -7.518 1.00 98.75 92 GLU A O 1
ATOM 675 N N . ILE A 1 93 ? 0.673 -2.183 -6.096 1.00 98.62 93 ILE A N 1
ATOM 676 C CA . ILE A 1 93 ? 1.508 -3.226 -6.714 1.00 98.62 93 ILE A CA 1
ATOM 677 C C . ILE A 1 93 ? 1.121 -3.457 -8.180 1.00 98.62 93 ILE A C 1
ATOM 679 O O . ILE A 1 93 ? 1.998 -3.631 -9.031 1.00 98.62 93 ILE A O 1
ATOM 683 N N . VAL A 1 94 ? -0.177 -3.487 -8.497 1.00 98.62 94 VAL A N 1
ATOM 684 C CA . VAL A 1 94 ? -0.649 -3.644 -9.882 1.00 98.62 94 VAL A CA 1
ATOM 685 C C . VAL A 1 94 ? -0.270 -2.426 -10.725 1.00 98.62 94 VAL A C 1
ATOM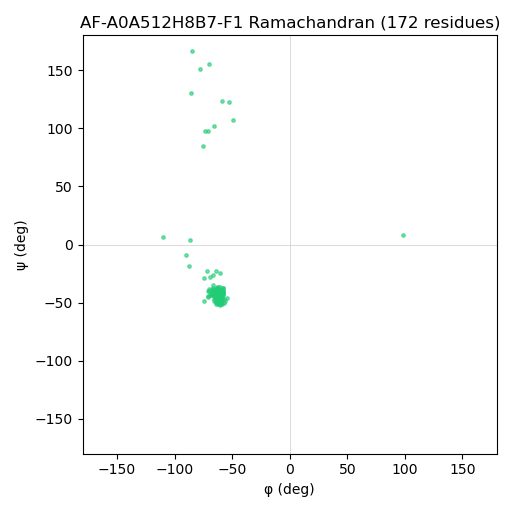 687 O O . VAL A 1 94 ? 0.233 -2.601 -11.836 1.00 98.62 94 VAL A O 1
ATOM 690 N N . ALA A 1 95 ? -0.446 -1.214 -10.193 1.00 98.62 95 ALA A N 1
ATOM 691 C CA . ALA A 1 95 ? -0.079 0.022 -10.877 1.00 98.62 95 ALA A CA 1
ATOM 692 C C . ALA A 1 95 ? 1.424 0.067 -11.201 1.00 98.62 95 ALA A C 1
ATOM 694 O O . ALA A 1 95 ? 1.792 0.255 -12.360 1.00 98.62 95 ALA A O 1
ATOM 695 N N . LEU A 1 96 ? 2.286 -0.225 -10.221 1.00 98.75 96 LEU A N 1
ATOM 696 C CA . LEU A 1 96 ? 3.740 -0.258 -10.411 1.00 98.75 96 LEU A CA 1
ATOM 697 C C . LEU A 1 96 ? 4.172 -1.322 -11.428 1.00 98.75 96 LEU A C 1
ATOM 699 O O . LEU A 1 96 ? 5.043 -1.075 -12.258 1.00 98.75 96 LEU A O 1
ATOM 703 N N . ARG A 1 97 ? 3.546 -2.506 -11.426 1.00 98.69 97 ARG A N 1
ATOM 704 C CA . ARG A 1 97 ? 3.818 -3.539 -12.445 1.00 98.69 97 ARG A CA 1
ATOM 705 C C . ARG A 1 97 ? 3.435 -3.080 -13.851 1.00 98.69 97 ARG A C 1
ATOM 707 O O . ARG A 1 97 ? 4.152 -3.383 -14.808 1.00 98.69 97 ARG A O 1
ATOM 714 N N . SER A 1 98 ? 2.322 -2.358 -13.976 1.00 98.50 98 SER A N 1
ATOM 715 C CA . SER A 1 98 ? 1.899 -1.773 -15.248 1.00 98.50 98 SER A CA 1
ATOM 716 C C . SER A 1 98 ? 2.891 -0.714 -15.725 1.00 98.50 98 SER A C 1
ATOM 718 O O . SER A 1 98 ? 3.265 -0.716 -16.896 1.00 98.50 98 SER A O 1
ATOM 720 N N . GLU A 1 99 ? 3.352 0.155 -14.826 1.00 98.75 99 GLU A N 1
ATOM 721 C CA . GLU A 1 99 ? 4.342 1.191 -15.131 1.00 98.75 99 GLU A CA 1
ATOM 722 C C . GLU A 1 99 ? 5.679 0.585 -15.580 1.00 98.75 99 GLU A C 1
ATOM 724 O O . GLU A 1 99 ? 6.214 0.977 -16.615 1.00 98.75 99 GLU A O 1
ATOM 729 N N . ILE A 1 100 ? 6.168 -0.446 -14.882 1.00 98.62 100 ILE A N 1
ATOM 730 C CA . ILE A 1 100 ? 7.380 -1.186 -15.269 1.00 98.62 100 ILE A CA 1
ATOM 731 C C . ILE A 1 100 ? 7.237 -1.786 -16.674 1.00 98.62 100 ILE A C 1
ATOM 733 O O . ILE A 1 100 ? 8.157 -1.693 -17.483 1.00 98.62 100 ILE A O 1
ATOM 737 N N . THR A 1 101 ? 6.081 -2.377 -16.986 1.00 98.56 101 THR A N 1
ATOM 738 C CA . THR A 1 101 ? 5.828 -2.978 -18.308 1.00 98.56 101 THR A CA 1
ATOM 739 C C . THR A 1 101 ? 5.791 -1.915 -19.411 1.00 98.56 101 THR A C 1
ATOM 741 O O . THR A 1 101 ? 6.320 -2.126 -20.506 1.00 98.56 101 THR A O 1
ATOM 744 N N . ALA A 1 102 ? 5.196 -0.754 -19.124 1.00 98.56 102 ALA A N 1
ATOM 745 C CA . ALA A 1 102 ? 5.167 0.375 -20.047 1.00 98.56 102 ALA A CA 1
ATOM 746 C C . ALA A 1 102 ? 6.575 0.941 -20.297 1.00 98.56 102 ALA A C 1
ATOM 748 O O . ALA A 1 102 ? 6.939 1.184 -21.448 1.00 98.56 102 ALA A O 1
ATOM 749 N N . LEU A 1 103 ? 7.386 1.083 -19.243 1.00 98.62 103 LEU A N 1
ATOM 75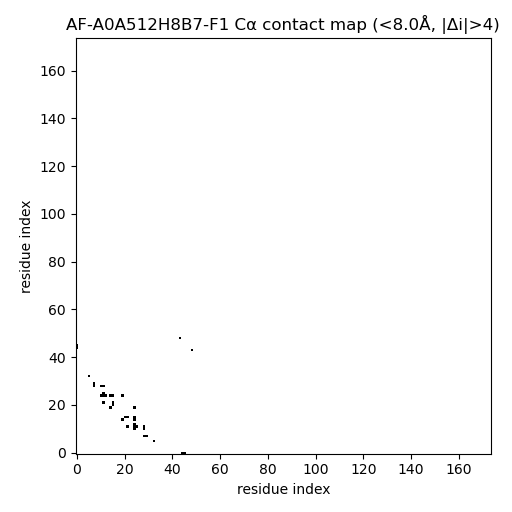0 C CA . LEU A 1 103 ? 8.780 1.519 -19.339 1.00 98.62 103 LEU A CA 1
ATOM 751 C C . LEU A 1 103 ? 9.640 0.531 -20.139 1.00 98.62 103 LEU A C 1
ATOM 753 O O . LEU A 1 103 ? 10.374 0.968 -21.021 1.00 98.62 103 LEU A O 1
ATOM 757 N N . ASP A 1 104 ? 9.519 -0.781 -19.900 1.00 98.75 104 ASP A N 1
ATOM 758 C CA . ASP A 1 104 ? 10.235 -1.806 -20.682 1.00 98.75 104 ASP A CA 1
ATOM 759 C C . ASP A 1 104 ? 9.874 -1.720 -22.172 1.00 98.75 104 ASP A C 1
ATOM 761 O O . ASP A 1 104 ? 10.755 -1.691 -23.031 1.00 98.75 104 ASP A O 1
ATOM 765 N N . THR A 1 105 ? 8.581 -1.577 -22.482 1.00 98.50 105 THR A N 1
ATOM 766 C CA . THR A 1 105 ? 8.105 -1.418 -23.866 1.00 98.50 105 THR A CA 1
ATOM 767 C C . THR A 1 105 ? 8.662 -0.145 -24.511 1.00 98.50 105 THR A C 1
ATOM 769 O O . THR A 1 105 ? 9.138 -0.181 -25.647 1.00 98.50 105 THR A O 1
ATOM 772 N N . SER A 1 106 ? 8.643 0.976 -23.784 1.00 98.62 106 SER A N 1
ATOM 773 C CA . SER A 1 106 ? 9.180 2.253 -24.263 1.00 98.62 106 SER A CA 1
ATOM 774 C C . SER A 1 106 ? 10.682 2.172 -24.533 1.00 98.62 106 SER A C 1
ATOM 776 O O . SER A 1 106 ? 11.136 2.614 -25.586 1.00 98.62 106 SER A O 1
ATOM 778 N N . LEU A 1 107 ? 11.453 1.577 -23.617 1.00 98.62 107 LEU A N 1
ATOM 779 C CA . LEU A 1 107 ? 12.902 1.426 -23.766 1.00 98.62 107 LEU A CA 1
ATOM 780 C C . LEU A 1 107 ? 13.259 0.522 -24.947 1.00 98.62 107 LEU A C 1
ATOM 782 O O . LEU A 1 107 ? 14.162 0.853 -25.711 1.00 98.62 107 LEU A O 1
ATOM 786 N N . ARG A 1 108 ? 12.530 -0.584 -25.149 1.00 98.62 108 ARG A N 1
ATOM 787 C CA . ARG A 1 108 ? 12.712 -1.445 -26.330 1.00 98.62 108 ARG A CA 1
ATOM 788 C C . ARG A 1 108 ? 12.475 -0.681 -27.627 1.00 98.62 108 ARG A C 1
ATOM 790 O O . ARG A 1 108 ? 13.307 -0.747 -28.526 1.00 98.62 108 ARG A O 1
ATOM 797 N N . SER A 1 109 ? 11.386 0.084 -27.698 1.00 98.38 109 SER A N 1
ATOM 798 C CA . SER A 1 109 ? 11.084 0.899 -28.877 1.00 98.38 109 SER A CA 1
ATOM 799 C C . SER A 1 109 ? 12.149 1.972 -29.125 1.00 98.38 109 SER A C 1
ATOM 801 O O . SER A 1 109 ? 12.524 2.219 -30.272 1.00 98.38 109 SER A O 1
ATOM 803 N N . GLU A 1 110 ? 12.669 2.597 -28.067 1.00 98.69 110 GLU A N 1
ATOM 804 C CA . GLU A 1 110 ? 13.738 3.583 -28.200 1.00 98.69 110 GLU A CA 1
ATOM 805 C C . GLU A 1 110 ? 15.043 2.954 -28.700 1.00 98.69 110 GLU A C 1
ATOM 807 O O . GLU A 1 110 ? 15.673 3.517 -29.597 1.00 98.69 110 GLU A O 1
ATOM 812 N N . ILE A 1 111 ? 15.407 1.771 -28.195 1.00 98.50 111 ILE A N 1
ATOM 813 C CA . ILE A 1 111 ? 16.566 1.006 -28.672 1.00 98.50 111 ILE A CA 1
ATOM 814 C C . ILE A 1 111 ? 16.417 0.683 -30.163 1.00 98.50 111 ILE A C 1
ATOM 816 O O . ILE A 1 111 ? 17.309 1.017 -30.939 1.00 98.50 111 ILE A O 1
ATOM 820 N N . GLU A 1 112 ? 15.280 0.125 -30.590 1.00 98.50 112 GLU A N 1
ATOM 821 C CA . GLU A 1 112 ? 15.029 -0.197 -32.006 1.00 98.50 112 GLU A CA 1
ATOM 822 C C . GLU A 1 112 ? 15.114 1.046 -32.908 1.00 98.50 112 GLU A C 1
ATOM 824 O O . GLU A 1 112 ? 15.658 1.001 -34.020 1.00 98.50 112 GLU A O 1
ATOM 829 N N . ARG A 1 113 ? 14.609 2.187 -32.423 1.00 98.62 113 ARG A N 1
ATOM 830 C CA . ARG A 1 113 ? 14.688 3.467 -33.136 1.00 98.62 113 ARG A CA 1
ATOM 831 C C . ARG A 1 113 ? 16.135 3.933 -33.287 1.00 98.62 113 ARG A C 1
ATOM 833 O O . ARG A 1 113 ? 16.519 4.355 -34.379 1.00 98.62 113 ARG A O 1
ATOM 840 N N . VAL A 1 114 ? 16.930 3.855 -32.219 1.00 98.69 114 VAL A N 1
ATOM 841 C CA . VAL A 1 114 ? 18.353 4.226 -32.239 1.00 98.69 114 VAL A CA 1
ATOM 842 C C . VAL A 1 114 ? 19.142 3.298 -33.163 1.00 98.69 114 VAL A C 1
ATOM 844 O O . VAL A 1 114 ? 19.899 3.789 -33.997 1.00 98.69 114 VAL A O 1
ATOM 847 N N . GLU A 1 115 ? 18.923 1.983 -33.093 1.00 98.69 115 GLU A N 1
ATOM 848 C CA . GLU A 1 115 ? 19.563 1.011 -33.990 1.00 98.69 115 GLU A CA 1
ATOM 849 C C . GLU A 1 115 ? 19.246 1.300 -35.462 1.00 98.69 115 GLU A C 1
ATOM 851 O O . GLU A 1 115 ? 20.141 1.306 -36.312 1.00 98.69 115 GLU A O 1
ATOM 856 N N . THR A 1 116 ? 17.981 1.601 -35.765 1.00 98.50 116 THR A N 1
ATOM 857 C CA . THR A 1 116 ? 17.550 1.953 -37.123 1.00 98.50 116 THR A CA 1
ATOM 858 C C . THR A 1 116 ? 18.198 3.256 -37.600 1.00 98.50 116 THR A C 1
ATOM 860 O O . THR A 1 116 ? 18.677 3.314 -38.736 1.00 98.50 116 THR A O 1
ATOM 863 N N . SER A 1 117 ? 18.264 4.279 -36.739 1.00 98.56 117 SER A N 1
ATOM 864 C CA . SER A 1 117 ? 18.912 5.562 -37.053 1.00 98.56 117 SER A CA 1
ATOM 865 C C . SER A 1 117 ? 20.395 5.376 -37.355 1.00 98.56 117 SER A C 1
ATOM 867 O O . SER A 1 117 ? 20.855 5.765 -38.427 1.00 98.56 117 SER A O 1
ATOM 869 N N . LEU A 1 118 ? 21.127 4.695 -36.468 1.00 98.56 118 LEU A N 1
ATOM 870 C CA . LEU A 1 118 ? 22.558 4.441 -36.637 1.00 98.56 118 LEU A CA 1
ATOM 871 C C . LEU A 1 118 ? 22.843 3.637 -37.906 1.00 98.56 118 LEU A C 1
ATOM 873 O O . LEU A 1 118 ? 23.772 3.950 -38.648 1.00 98.56 118 LEU A O 1
ATOM 877 N N . ARG A 1 119 ? 22.019 2.628 -38.209 1.00 98.56 119 ARG A N 1
ATOM 878 C CA . ARG A 1 119 ? 22.158 1.862 -39.452 1.00 98.56 119 ARG A CA 1
ATOM 879 C C . ARG A 1 119 ? 21.954 2.742 -40.686 1.00 98.56 119 ARG A C 1
ATOM 881 O O . ARG A 1 119 ? 22.694 2.596 -41.657 1.00 98.56 119 ARG A O 1
ATOM 888 N N . SER A 1 120 ? 20.975 3.645 -40.653 1.00 98.31 120 SER A N 1
ATOM 889 C CA . SER A 1 120 ? 20.736 4.599 -41.739 1.00 98.31 120 SER A CA 1
ATOM 890 C C . SER A 1 120 ? 21.903 5.575 -41.904 1.00 98.31 120 SER A C 1
ATOM 892 O O . SER A 1 120 ? 22.329 5.826 -43.030 1.00 98.31 120 SER A O 1
ATOM 894 N N . GLU A 1 121 ? 22.441 6.100 -40.803 1.00 98.62 121 GLU A N 1
ATOM 895 C CA . GLU A 1 121 ? 23.596 7.006 -40.807 1.00 98.62 121 GLU A CA 1
ATOM 896 C C . GLU A 1 121 ? 24.850 6.329 -41.368 1.00 98.62 121 GLU A C 1
ATOM 898 O O . GLU A 1 121 ? 25.536 6.919 -42.201 1.00 98.62 121 GLU A O 1
ATOM 903 N N . ILE A 1 122 ? 25.109 5.070 -40.998 1.00 98.44 122 ILE A N 1
ATOM 904 C CA . ILE A 1 122 ? 26.224 4.281 -41.546 1.00 98.44 122 ILE A CA 1
ATOM 905 C C . ILE A 1 122 ? 26.072 4.103 -43.062 1.00 98.44 122 ILE A C 1
ATOM 907 O O . ILE A 1 122 ? 27.014 4.361 -43.806 1.00 98.44 122 ILE A O 1
ATOM 911 N N . VAL A 1 123 ? 24.885 3.710 -43.541 1.00 98.50 123 VAL A N 1
ATOM 912 C CA . VAL A 1 123 ? 24.633 3.527 -44.983 1.00 98.50 123 VAL A CA 1
ATOM 913 C C . VAL A 1 123 ? 24.788 4.845 -45.748 1.00 98.50 123 VAL A C 1
ATOM 915 O O . VAL A 1 123 ? 25.370 4.861 -46.834 1.00 98.50 123 VAL A O 1
ATOM 918 N N . ALA A 1 124 ? 24.292 5.951 -45.188 1.00 98.38 124 ALA A N 1
ATOM 919 C CA . ALA A 1 124 ? 24.447 7.275 -45.780 1.00 98.38 124 ALA A CA 1
ATOM 920 C C . ALA A 1 124 ? 25.922 7.710 -45.825 1.00 98.38 124 ALA A C 1
ATOM 922 O O . ALA A 1 124 ? 26.385 8.197 -46.859 1.00 98.38 124 ALA A O 1
ATOM 923 N N . GLY A 1 125 ? 26.673 7.477 -44.744 1.00 98.50 125 GLY A N 1
ATOM 924 C CA . GLY A 1 125 ? 28.111 7.739 -44.674 1.00 98.50 125 GLY A CA 1
ATOM 925 C C . GLY A 1 125 ? 28.902 6.932 -45.704 1.00 98.50 125 GLY A C 1
ATOM 926 O O . GLY A 1 125 ? 29.687 7.504 -46.461 1.00 98.50 125 GLY A O 1
ATOM 927 N N . ASP A 1 126 ? 28.634 5.629 -45.817 1.00 98.50 126 ASP A N 1
ATOM 928 C CA . ASP A 1 126 ? 29.254 4.752 -46.819 1.00 98.50 126 ASP A CA 1
ATOM 929 C C . ASP A 1 126 ? 28.971 5.222 -48.253 1.00 98.50 126 ASP A C 1
ATOM 931 O O . ASP A 1 126 ? 29.855 5.184 -49.115 1.00 98.50 126 ASP A O 1
ATOM 935 N N . ALA A 1 127 ? 27.743 5.672 -48.529 1.00 98.19 127 ALA A N 1
ATOM 936 C CA . ALA A 1 127 ? 27.375 6.217 -49.832 1.00 98.19 127 ALA A CA 1
ATOM 937 C C . ALA A 1 127 ? 28.120 7.530 -50.135 1.00 98.19 127 ALA A C 1
ATOM 939 O O . ALA A 1 127 ? 28.646 7.681 -51.242 1.00 98.19 127 ALA A O 1
ATOM 940 N N . SER A 1 128 ? 28.222 8.435 -49.152 1.00 98.44 128 SER A N 1
ATOM 941 C CA . SER A 1 128 ? 28.983 9.687 -49.280 1.00 98.44 128 SER A CA 1
ATOM 942 C C . SER A 1 128 ? 30.454 9.408 -49.580 1.00 98.44 128 SER A C 1
ATOM 944 O O . SER A 1 128 ? 30.977 9.884 -50.586 1.00 98.44 128 SER A O 1
ATOM 946 N N . LEU A 1 129 ? 31.095 8.538 -48.792 1.00 98.38 129 LEU A N 1
ATOM 947 C CA . LEU A 1 129 ? 32.502 8.171 -48.980 1.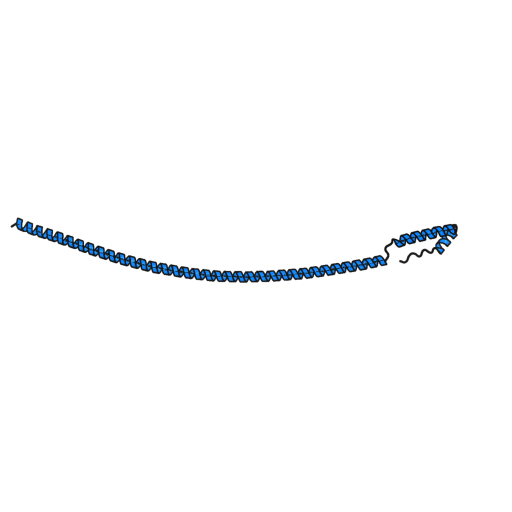00 98.38 129 LEU A CA 1
ATOM 948 C C . LEU A 1 129 ? 32.757 7.531 -50.349 1.00 98.38 129 LEU A C 1
ATOM 950 O O . LEU A 1 129 ? 33.754 7.832 -51.006 1.00 98.38 129 LEU A O 1
ATOM 954 N N . ARG A 1 130 ? 31.855 6.665 -50.828 1.00 98.38 130 ARG A N 1
ATOM 955 C CA . ARG A 1 130 ? 31.960 6.088 -52.180 1.00 98.38 130 ARG A CA 1
ATOM 956 C C . ARG A 1 130 ? 31.875 7.157 -53.265 1.00 98.38 130 ARG A C 1
ATOM 958 O O . ARG A 1 130 ? 32.627 7.076 -54.237 1.00 98.38 130 ARG A O 1
ATOM 965 N N . SER A 1 131 ? 30.982 8.132 -53.102 1.00 98.19 131 SER A N 1
ATOM 966 C CA . SER A 1 131 ? 30.840 9.258 -54.026 1.00 98.19 131 SER A CA 1
ATOM 967 C C . SER A 1 131 ? 32.091 10.138 -54.034 1.00 98.19 131 SER A C 1
ATOM 969 O O . SER A 1 131 ? 32.613 10.442 -55.105 1.00 98.19 131 SER A O 1
ATOM 971 N N . GLU A 1 132 ? 32.623 10.483 -52.861 1.00 98.50 132 GLU A N 1
ATOM 972 C CA . GLU A 1 132 ? 33.858 11.267 -52.718 1.00 98.50 132 GLU A CA 1
ATOM 973 C C . GLU A 1 132 ? 35.067 10.549 -53.335 1.00 98.50 132 GLU A C 1
ATOM 975 O O . GLU A 1 132 ? 35.824 11.153 -54.093 1.00 98.50 132 GLU A O 1
ATOM 980 N N . ILE A 1 133 ? 35.216 9.238 -53.109 1.00 98.31 133 ILE A N 1
ATOM 981 C CA . ILE A 1 133 ? 36.279 8.436 -53.738 1.00 98.31 133 ILE A CA 1
ATOM 982 C C . ILE A 1 133 ? 36.129 8.416 -55.266 1.00 98.31 133 ILE A C 1
ATOM 984 O O . ILE A 1 133 ? 37.132 8.469 -55.982 1.00 98.31 133 ILE A O 1
ATOM 988 N N . ALA A 1 134 ? 34.903 8.309 -55.787 1.00 98.12 134 ALA A N 1
ATOM 989 C CA . ALA A 1 134 ? 34.657 8.324 -57.228 1.00 98.12 134 ALA A CA 1
ATOM 990 C C . ALA A 1 134 ? 34.989 9.690 -57.850 1.00 98.12 134 ALA A C 1
ATOM 992 O O . ALA A 1 134 ? 35.633 9.726 -58.902 1.00 98.12 134 ALA A O 1
ATOM 993 N N . ALA A 1 135 ? 34.610 10.782 -57.181 1.00 98.25 135 ALA A N 1
ATOM 994 C CA . ALA A 1 135 ? 34.955 12.143 -57.580 1.00 98.25 135 ALA A CA 1
ATOM 995 C C . ALA A 1 135 ? 36.477 12.341 -57.593 1.00 98.25 135 ALA A C 1
ATOM 997 O O . ALA A 1 135 ? 37.038 12.651 -58.640 1.00 98.25 135 ALA A O 1
ATOM 998 N N . LEU A 1 136 ? 37.166 12.000 -56.498 1.00 98.19 136 LEU A N 1
ATOM 999 C CA . LEU A 1 136 ? 38.622 12.123 -56.403 1.00 98.19 136 LEU A CA 1
ATOM 1000 C C . LEU A 1 136 ? 39.349 11.295 -57.476 1.00 98.19 136 LEU A C 1
ATOM 1002 O O . LEU A 1 136 ? 40.328 11.747 -58.064 1.00 98.19 136 LEU A O 1
ATOM 1006 N N . ARG A 1 137 ? 38.866 10.081 -57.780 1.00 98.12 137 ARG A N 1
ATOM 1007 C CA . ARG A 1 137 ? 39.412 9.268 -58.884 1.00 98.12 137 ARG A CA 1
ATOM 1008 C C . ARG A 1 137 ? 39.222 9.930 -60.247 1.00 98.12 137 ARG A C 1
ATOM 1010 O O . ARG A 1 137 ? 40.096 9.788 -61.102 1.00 98.12 137 ARG A O 1
ATOM 1017 N N . SER A 1 138 ? 38.084 10.586 -60.468 1.00 98.00 138 SER A N 1
ATOM 1018 C CA . SER A 1 138 ? 37.814 11.330 -61.700 1.00 98.00 138 SER A CA 1
ATOM 1019 C C . SER A 1 138 ? 38.755 12.526 -61.828 1.00 98.00 138 SER A C 1
ATOM 1021 O O . SER A 1 138 ? 39.387 12.679 -62.873 1.00 98.00 138 SER A O 1
ATOM 1023 N N . ASP A 1 139 ? 38.908 13.299 -60.754 1.00 98.12 139 ASP A N 1
ATOM 1024 C CA . ASP A 1 139 ? 39.768 14.484 -60.711 1.00 98.12 139 ASP A CA 1
ATOM 1025 C C . ASP A 1 139 ? 41.232 14.111 -60.964 1.00 98.12 139 ASP A C 1
ATOM 1027 O O . ASP A 1 139 ? 41.853 14.637 -61.884 1.00 98.12 139 ASP A O 1
ATOM 1031 N N . VAL A 1 140 ? 41.753 13.093 -60.268 1.00 98.12 140 VAL A N 1
ATOM 1032 C CA . VAL A 1 140 ? 43.121 12.589 -60.495 1.00 98.12 140 VAL A CA 1
ATOM 1033 C C . VAL A 1 140 ? 43.317 12.120 -61.941 1.00 98.12 140 VAL A C 1
ATOM 1035 O O . VAL A 1 140 ? 44.370 12.341 -62.540 1.00 98.12 140 VAL A O 1
ATOM 1038 N N . LYS A 1 141 ? 42.316 11.468 -62.544 1.00 97.75 141 LYS A N 1
ATOM 1039 C CA . LYS A 1 141 ? 42.403 11.033 -63.946 1.00 97.75 141 LYS A CA 1
ATOM 1040 C C . LYS A 1 141 ? 42.435 12.222 -64.910 1.00 97.75 141 LYS A C 1
ATOM 1042 O O . LYS A 1 141 ? 43.141 12.142 -65.918 1.00 97.75 141 LYS A O 1
ATOM 1047 N N . ALA A 1 142 ? 41.685 13.284 -64.618 1.00 97.75 142 ALA A N 1
ATOM 1048 C CA . ALA A 1 142 ? 41.706 14.521 -65.389 1.00 97.75 142 ALA A CA 1
ATOM 1049 C C . ALA A 1 142 ? 43.074 15.211 -65.278 1.00 97.75 142 ALA A C 1
ATOM 1051 O O . ALA A 1 142 ? 43.696 15.469 -66.305 1.00 97.75 142 ALA A O 1
ATOM 1052 N N . GLU A 1 143 ? 43.607 15.371 -64.063 1.00 98.06 143 GLU A N 1
ATOM 1053 C CA . GLU A 1 143 ? 44.936 15.959 -63.835 1.00 98.06 143 GLU A CA 1
ATOM 1054 C C . GLU A 1 143 ? 46.052 15.186 -64.557 1.00 98.06 143 GLU A C 1
ATOM 1056 O O . GLU A 1 143 ? 46.944 15.785 -65.159 1.00 98.06 143 GLU A O 1
ATOM 1061 N N . ILE A 1 144 ? 45.994 13.848 -64.574 1.00 97.75 144 ILE A N 1
ATOM 1062 C CA . ILE A 1 144 ? 46.945 13.021 -65.339 1.00 97.75 144 ILE A CA 1
ATOM 1063 C C . ILE A 1 144 ? 46.821 13.276 -66.849 1.00 97.75 144 ILE A C 1
ATOM 1065 O O . ILE A 1 144 ? 47.834 13.305 -67.556 1.00 97.75 144 ILE A O 1
ATOM 1069 N N . ALA A 1 145 ? 45.600 13.421 -67.370 1.00 97.06 145 ALA A N 1
ATOM 1070 C CA . ALA A 1 145 ? 45.374 13.687 -68.789 1.00 97.06 145 ALA A CA 1
ATOM 1071 C C . ALA A 1 145 ? 45.890 15.077 -69.192 1.00 97.06 145 ALA A C 1
ATOM 1073 O O . ALA A 1 145 ? 46.538 15.209 -70.238 1.00 97.06 145 ALA A O 1
ATOM 1074 N N . ASP A 1 146 ? 45.673 16.076 -68.339 1.00 97.38 146 ASP A N 1
ATOM 1075 C CA . ASP A 1 146 ? 46.181 17.434 -68.518 1.00 97.38 146 ASP A CA 1
ATOM 1076 C C . ASP A 1 146 ? 47.713 17.451 -68.477 1.00 97.38 146 ASP A C 1
ATOM 1078 O O . ASP A 1 146 ? 48.348 17.899 -69.434 1.00 97.38 146 ASP A O 1
ATOM 1082 N N . ALA A 1 147 ? 48.326 16.826 -67.466 1.00 97.12 147 ALA A N 1
ATOM 1083 C CA . ALA A 1 147 ? 49.781 16.702 -67.366 1.00 97.12 147 ALA A CA 1
ATOM 1084 C C . ALA A 1 147 ? 50.395 15.986 -68.583 1.00 97.12 147 ALA A C 1
ATOM 1086 O O . ALA A 1 147 ? 51.416 16.420 -69.122 1.00 97.12 147 ALA A O 1
ATOM 1087 N N . LYS A 1 148 ? 49.764 14.908 -69.071 1.00 96.88 148 LYS A N 1
ATOM 1088 C CA . LYS A 1 148 ? 50.207 14.203 -70.286 1.00 96.88 148 LYS A CA 1
ATOM 1089 C C . LYS A 1 148 ? 50.135 15.105 -71.519 1.00 96.88 148 LYS A C 1
ATOM 1091 O O . LYS A 1 148 ? 51.037 15.071 -72.359 1.00 96.88 148 LYS A O 1
ATOM 1096 N N . THR A 1 149 ? 49.070 15.893 -71.632 1.00 97.06 149 THR A N 1
ATOM 1097 C CA . THR A 1 149 ? 48.880 16.849 -72.727 1.00 97.06 149 THR A CA 1
ATOM 1098 C C . THR A 1 149 ? 49.947 17.938 -72.683 1.00 97.06 149 THR A C 1
ATOM 1100 O O . THR A 1 149 ? 50.546 18.251 -73.713 1.00 97.06 149 THR A O 1
ATOM 1103 N N . ASP A 1 150 ? 50.251 18.466 -71.501 1.00 97.50 150 ASP A N 1
ATOM 1104 C CA . ASP A 1 150 ? 51.280 19.488 -71.329 1.00 97.50 150 ASP A CA 1
ATOM 1105 C C . ASP A 1 150 ? 52.685 18.956 -71.618 1.00 97.50 150 ASP A C 1
ATOM 1107 O O . ASP A 1 150 ? 53.440 19.604 -72.346 1.00 97.50 150 ASP A O 1
ATOM 1111 N N . ILE A 1 151 ? 53.020 17.742 -71.168 1.00 97.00 151 ILE A N 1
ATOM 1112 C CA . ILE A 1 151 ? 54.280 17.077 -71.539 1.00 97.00 151 ILE A CA 1
ATOM 1113 C C . ILE A 1 151 ? 54.387 16.930 -73.063 1.00 97.00 151 ILE A C 1
ATOM 1115 O O . ILE A 1 151 ? 55.443 17.207 -73.633 1.00 97.00 151 ILE A O 1
ATOM 1119 N N . MET A 1 152 ? 53.304 16.544 -73.744 1.00 95.62 152 MET A N 1
ATOM 1120 C CA . MET A 1 152 ? 53.299 16.407 -75.203 1.00 95.62 152 MET A CA 1
ATOM 1121 C C . MET A 1 152 ? 53.527 17.750 -75.907 1.00 95.62 152 MET A C 1
ATOM 1123 O O . MET A 1 152 ? 54.335 17.814 -76.835 1.00 95.62 152 MET A O 1
ATOM 1127 N N . LYS A 1 153 ? 52.887 18.833 -75.438 1.00 95.69 153 LYS A N 1
ATOM 1128 C CA . LYS A 1 153 ? 53.141 20.195 -75.943 1.00 95.69 153 LYS A CA 1
ATOM 1129 C C . LYS A 1 153 ? 54.617 20.574 -75.790 1.00 95.69 153 LYS A C 1
ATOM 1131 O O . LYS A 1 153 ? 55.221 21.047 -76.753 1.00 95.69 153 LYS A O 1
ATOM 1136 N N . TRP A 1 154 ? 55.211 20.323 -74.620 1.00 96.12 154 TRP A N 1
ATOM 1137 C CA . TRP A 1 154 ? 56.629 20.595 -74.368 1.00 96.12 154 TRP A CA 1
ATOM 1138 C C . TRP A 1 154 ? 57.555 19.765 -75.263 1.00 96.12 154 TRP A C 1
ATOM 1140 O O . TRP A 1 154 ? 58.472 20.327 -75.858 1.00 96.12 154 TRP A O 1
ATOM 1150 N N . MET A 1 155 ? 57.304 18.461 -75.419 1.00 94.81 155 MET A N 1
ATOM 1151 C CA . MET A 1 155 ? 58.093 17.586 -76.298 1.00 94.81 155 MET A CA 1
ATOM 1152 C C . MET A 1 155 ? 58.049 18.024 -77.764 1.00 94.81 155 MET A C 1
ATOM 1154 O O . MET A 1 155 ? 59.079 18.037 -78.434 1.00 94.81 155 MET A O 1
ATOM 1158 N N . VAL A 1 156 ? 56.870 18.398 -78.271 1.00 95.94 156 VAL A N 1
ATOM 1159 C CA . VAL A 1 156 ? 56.735 18.919 -79.640 1.00 95.94 156 VAL A CA 1
ATOM 1160 C C . VAL A 1 156 ? 57.519 20.223 -79.785 1.00 95.94 156 VAL A C 1
ATOM 1162 O O . VAL A 1 156 ? 58.274 20.380 -80.744 1.00 95.94 156 VAL A O 1
ATOM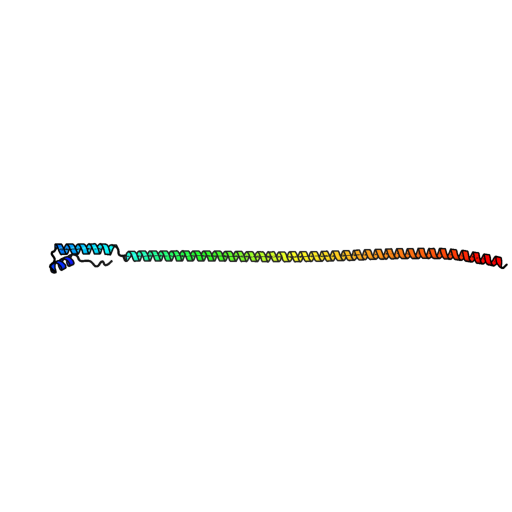 1165 N N . GLY A 1 157 ? 57.402 21.128 -78.809 1.00 94.94 157 GLY A N 1
ATOM 1166 C CA . GLY A 1 157 ? 58.171 22.371 -78.779 1.00 94.94 157 GLY A CA 1
ATOM 1167 C C . GLY A 1 157 ? 59.684 22.133 -78.831 1.00 94.94 157 GLY A C 1
ATOM 1168 O O . GLY A 1 157 ? 60.369 22.731 -79.662 1.00 94.94 157 GLY A O 1
ATOM 1169 N N . THR A 1 158 ? 60.216 21.225 -78.006 1.00 95.50 158 THR A N 1
ATOM 1170 C CA . THR A 1 158 ? 61.659 20.933 -77.985 1.00 95.50 158 THR A CA 1
ATOM 1171 C C . THR A 1 158 ? 62.139 20.210 -79.243 1.00 95.50 158 THR A C 1
ATOM 1173 O O . THR A 1 158 ? 63.206 20.555 -79.749 1.00 95.50 158 THR A O 1
ATOM 1176 N N . MET A 1 159 ? 61.361 19.277 -79.807 1.00 93.94 159 MET A N 1
ATOM 1177 C CA . MET A 1 159 ? 61.702 18.608 -81.073 1.00 93.94 159 MET A CA 1
ATOM 1178 C C . MET A 1 159 ? 61.784 19.588 -82.247 1.00 93.94 159 MET A C 1
ATOM 1180 O O . MET A 1 159 ? 62.703 19.501 -83.066 1.00 93.94 159 MET A O 1
ATOM 1184 N N . LEU A 1 160 ? 60.855 20.544 -82.325 1.00 93.94 160 LEU A N 1
ATOM 1185 C CA . LEU A 1 160 ? 60.885 21.583 -83.354 1.00 93.94 160 LEU A CA 1
ATOM 1186 C C . LEU A 1 160 ? 62.135 22.467 -83.217 1.00 93.94 160 LEU A C 1
ATOM 1188 O O . LEU A 1 160 ? 62.808 22.729 -84.216 1.00 93.94 160 LEU A O 1
ATOM 1192 N N . VAL A 1 161 ? 62.501 22.853 -81.988 1.00 94.94 161 VAL A N 1
ATOM 1193 C CA . VAL A 1 161 ? 63.739 23.608 -81.714 1.00 94.94 161 VAL A CA 1
ATOM 1194 C C . VAL A 1 161 ? 64.986 22.804 -82.103 1.00 94.94 161 VAL A C 1
ATOM 1196 O O . VAL A 1 161 ? 65.854 23.329 -82.800 1.00 94.94 161 VAL A O 1
ATOM 1199 N N . GLN A 1 162 ? 65.074 21.527 -81.714 1.00 89.25 162 GLN A N 1
ATOM 1200 C CA . GLN A 1 162 ? 66.196 20.646 -82.070 1.00 89.25 162 GLN A CA 1
ATOM 1201 C C . GLN A 1 162 ? 66.340 20.478 -83.587 1.00 89.25 162 GLN A C 1
ATOM 1203 O O . GLN A 1 162 ? 67.448 20.562 -84.113 1.00 89.25 162 GLN A O 1
ATOM 1208 N N . THR A 1 163 ? 65.228 20.299 -84.301 1.00 92.81 163 THR A N 1
ATOM 1209 C CA . THR A 1 163 ? 65.229 20.176 -85.767 1.00 92.81 163 THR A CA 1
ATOM 1210 C C . THR A 1 163 ? 65.738 21.459 -86.424 1.00 92.81 163 THR A C 1
ATOM 1212 O O . THR A 1 163 ? 66.582 21.405 -87.319 1.00 92.81 163 THR A O 1
ATOM 1215 N N . GLY A 1 164 ? 65.287 22.622 -85.942 1.00 91.50 164 GLY A N 1
ATOM 1216 C CA . GLY A 1 164 ? 65.789 23.919 -86.396 1.00 91.50 164 GLY A CA 1
ATOM 1217 C C . GLY A 1 164 ? 67.294 24.093 -86.165 1.00 91.50 164 GLY A C 1
ATOM 1218 O O . GLY A 1 164 ? 68.002 24.538 -87.068 1.00 91.50 164 GLY A O 1
ATOM 1219 N N . LEU A 1 165 ? 67.802 23.682 -84.996 1.00 92.06 165 LEU A N 1
ATOM 1220 C CA . LEU A 1 165 ? 69.236 23.711 -84.678 1.00 92.06 165 LEU A CA 1
ATOM 1221 C C . LEU A 1 165 ? 70.061 22.808 -85.606 1.00 92.06 165 LEU A C 1
ATOM 1223 O O . LEU A 1 165 ? 71.091 23.249 -86.113 1.00 92.06 165 LEU A O 1
ATOM 1227 N N . ILE A 1 166 ? 69.610 21.575 -85.864 1.00 91.38 166 ILE A N 1
ATOM 1228 C CA . ILE A 1 166 ? 70.296 20.634 -86.768 1.00 91.38 166 ILE A CA 1
ATOM 1229 C C . ILE A 1 166 ? 70.388 21.217 -88.181 1.00 91.38 166 ILE A C 1
ATOM 12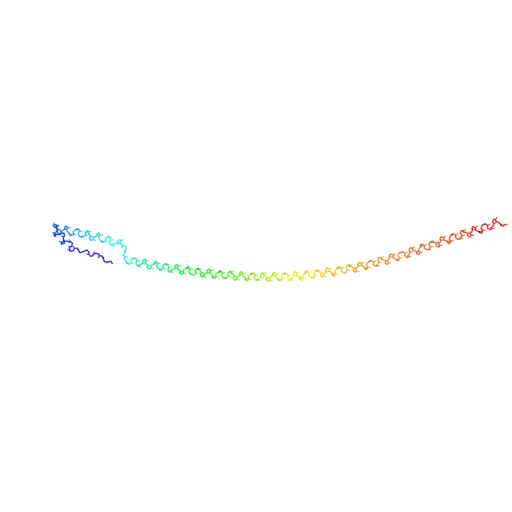31 O O . ILE A 1 166 ? 71.470 21.233 -88.765 1.00 91.38 166 ILE A O 1
ATOM 1235 N N . LEU A 1 167 ? 69.280 21.746 -88.712 1.00 90.00 167 LEU A N 1
ATOM 1236 C CA . LEU A 1 167 ? 69.264 22.385 -90.032 1.00 90.00 167 LEU A CA 1
ATOM 1237 C C . LEU A 1 167 ? 70.189 23.610 -90.092 1.00 90.00 167 LEU A C 1
ATOM 1239 O O . LEU A 1 167 ? 70.861 23.827 -91.101 1.00 90.00 167 LEU A O 1
ATOM 1243 N N . GLY A 1 168 ? 70.250 24.395 -89.012 1.00 89.50 168 GLY A N 1
ATOM 1244 C CA . GLY A 1 168 ? 71.178 25.518 -88.881 1.00 89.50 168 GLY A CA 1
ATOM 1245 C C . GLY A 1 168 ? 72.646 25.080 -88.903 1.00 89.50 168 GLY A C 1
ATOM 1246 O O . GLY A 1 168 ? 73.442 25.660 -89.638 1.00 89.50 168 GLY A O 1
ATOM 1247 N N . LEU A 1 169 ? 72.995 24.025 -88.159 1.00 88.31 169 LEU A N 1
ATOM 1248 C CA . LEU A 1 169 ? 74.349 23.461 -88.140 1.00 88.31 169 LEU A CA 1
ATOM 1249 C C . LEU A 1 169 ? 74.739 22.857 -89.497 1.00 88.31 169 LEU A C 1
ATOM 1251 O O . LEU A 1 169 ? 75.850 23.101 -89.957 1.00 88.31 169 LEU A O 1
ATOM 1255 N N . MET A 1 170 ? 73.835 22.139 -90.178 1.00 88.00 170 MET A N 1
ATOM 1256 C CA . MET A 1 170 ? 74.108 21.585 -91.515 1.00 88.00 170 MET A CA 1
ATOM 1257 C C . MET A 1 170 ? 74.491 22.670 -92.528 1.00 88.00 170 MET A C 1
ATOM 1259 O O . MET A 1 170 ? 75.379 22.443 -93.342 1.00 88.00 170 MET A O 1
ATOM 1263 N N . LYS A 1 171 ? 73.873 23.857 -92.454 1.00 84.69 171 LYS A N 1
ATOM 1264 C CA . LYS A 1 171 ? 74.224 25.000 -93.313 1.00 84.69 171 LYS A CA 1
ATOM 1265 C C . LYS A 1 171 ? 75.567 25.653 -92.983 1.00 84.69 171 LYS A C 1
ATOM 1267 O O . LYS A 1 171 ? 76.099 26.348 -93.836 1.00 84.69 171 LYS A O 1
ATOM 1272 N N . LEU A 1 172 ? 76.078 25.500 -91.763 1.00 85.31 172 LEU A N 1
ATOM 1273 C CA . LEU A 1 172 ? 77.316 26.151 -91.321 1.00 85.31 172 LEU A CA 1
ATOM 1274 C C . LEU A 1 172 ? 78.574 25.319 -91.645 1.00 85.31 172 LEU A C 1
ATOM 1276 O O . LEU A 1 172 ? 79.675 25.862 -91.642 1.00 85.31 172 LEU A O 1
ATOM 1280 N N . PHE A 1 173 ? 78.409 24.015 -91.905 1.00 72.88 173 PHE A N 1
ATOM 1281 C CA . PHE A 1 173 ? 79.485 23.056 -92.202 1.00 72.88 173 PHE A CA 1
ATOM 1282 C C . PHE A 1 173 ? 79.503 22.550 -93.665 1.00 72.88 173 PHE A C 1
ATOM 1284 O O . PHE A 1 173 ? 80.276 21.642 -93.974 1.00 72.88 173 PHE A O 1
ATOM 1291 N N . GLN A 1 174 ? 78.665 23.106 -94.548 1.00 58.88 174 GLN A N 1
ATOM 1292 C CA . GLN A 1 174 ? 78.732 22.948 -96.012 1.00 58.88 174 GLN A CA 1
ATOM 1293 C C . GLN A 1 174 ? 79.378 24.180 -96.641 1.00 58.88 174 GLN A C 1
ATOM 1295 O O . GLN A 1 174 ? 80.141 23.993 -97.614 1.00 58.88 174 GLN A O 1
#

Sequence (174 aa):
MNAFAFDTHASVKRMTAAGMTEAQAEAITDLVREVQGIVAGDLATKADLKALEALLRSEIAGVETSLRSEIASLDASLRSEIAALDASLRSEIVALRSEITALDTSLRSEIERVETSLRSEIVAGDASLRSEIAALRSDVKAEIADAKTDIMKWMVGTMLVQTGLILGLMKLFQ

Mean predicted aligned error: 10.52 Å

Solvent-accessible surface area (backbone atoms only — not comparable to full-atom values): 9477 Å² total; per-residue (Å²): 128,88,66,79,80,77,55,57,67,66,48,30,56,50,37,35,75,72,73,42,53,66,71,58,22,46,54,52,48,50,51,53,51,50,52,50,50,55,57,60,70,75,50,85,45,77,63,55,54,52,51,51,51,52,50,52,53,50,52,50,54,48,51,54,50,49,52,53,51,52,51,52,52,49,53,52,48,52,51,51,52,51,51,51,50,52,52,49,53,53,50,51,54,53,51,53,52,50,51,52,51,51,50,52,53,50,51,52,53,50,50,55,52,50,54,52,50,53,54,50,51,52,54,52,48,54,51,49,52,52,50,52,52,52,49,52,54,50,51,54,53,49,53,52,51,51,52,52,49,52,52,50,53,51,52,54,53,50,51,54,51,51,52,52,50,52,57,53,51,57,66,74,78,109